Protein AF-A0A2W5EH63-F1 (afdb_monomer_lite)

pLDDT: mean 85.78, std 10.23, range [38.66, 94.38]

Sequence (94 aa):
MDTINDVHLQFASYFRSREIAPYLYLLSQKMEEGSICLNLDTWKEEIKEGFPFVTENVSKEMLTDNKLVGNSLTVDRPFILDKNRLYFQRYFQY

Structure (mmCIF, N/CA/C/O backbone):
data_AF-A0A2W5EH63-F1
#
_entry.id   AF-A0A2W5EH63-F1
#
loop_
_atom_site.group_PDB
_atom_site.id
_atom_site.type_symbol
_atom_site.label_atom_id
_atom_site.label_alt_id
_atom_site.label_comp_id
_atom_site.label_asym_id
_atom_site.label_entity_id
_atom_site.label_seq_id
_atom_site.pdbx_PDB_ins_code
_atom_site.Cartn_x
_atom_site.Cartn_y
_atom_site.Cartn_z
_atom_site.occupancy
_atom_site.B_iso_or_equiv
_atom_site.auth_seq_id
_atom_site.auth_comp_id
_atom_site.auth_asym_id
_atom_site.auth_atom_id
_atom_site.pdbx_PDB_model_num
ATOM 1 N N . MET A 1 1 ? 17.388 -14.980 -16.621 1.00 38.66 1 MET A N 1
ATOM 2 C CA . MET A 1 1 ? 16.257 -14.831 -15.683 1.00 38.66 1 MET A CA 1
ATOM 3 C C . MET A 1 1 ? 16.740 -13.862 -14.627 1.00 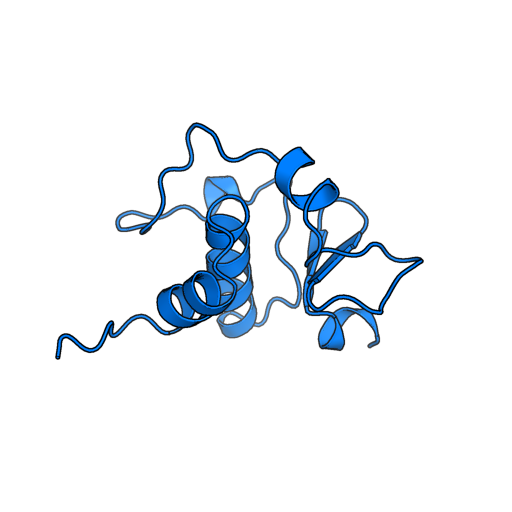38.66 1 MET A C 1
ATOM 5 O O . MET A 1 1 ? 17.372 -14.290 -13.674 1.00 38.66 1 MET A O 1
ATOM 9 N N . ASP A 1 2 ? 16.562 -12.566 -14.864 1.00 45.78 2 ASP A N 1
ATOM 10 C CA . ASP A 1 2 ? 16.882 -11.541 -13.875 1.00 45.78 2 ASP A CA 1
ATOM 11 C C . ASP A 1 2 ? 15.859 -11.647 -12.748 1.00 45.78 2 ASP A C 1
ATOM 13 O O . ASP A 1 2 ? 14.699 -11.256 -12.880 1.00 45.78 2 ASP A O 1
ATOM 17 N N . THR A 1 3 ? 16.268 -12.282 -11.656 1.00 50.34 3 THR A N 1
ATOM 18 C CA . THR A 1 3 ? 15.550 -12.220 -10.390 1.00 50.34 3 THR A CA 1
ATOM 19 C C . THR A 1 3 ? 15.557 -10.769 -9.937 1.00 50.34 3 THR A C 1
ATOM 21 O O . THR A 1 3 ? 16.597 -10.238 -9.554 1.00 50.34 3 THR A O 1
ATOM 24 N N . ILE A 1 4 ? 14.400 -10.115 -10.004 1.00 58.28 4 ILE A N 1
ATOM 25 C CA . ILE A 1 4 ? 14.185 -8.811 -9.379 1.00 58.28 4 ILE A CA 1
ATOM 26 C C . ILE A 1 4 ? 14.441 -9.015 -7.878 1.00 58.28 4 ILE A C 1
ATOM 28 O O . ILE A 1 4 ? 13.611 -9.607 -7.206 1.00 58.28 4 ILE A O 1
ATOM 32 N N . ASN A 1 5 ? 15.588 -8.590 -7.343 1.00 72.19 5 ASN A N 1
ATOM 33 C CA . ASN A 1 5 ? 15.942 -8.777 -5.922 1.00 72.19 5 ASN A CA 1
ATOM 34 C C . ASN A 1 5 ? 15.069 -7.957 -4.951 1.00 72.19 5 ASN A C 1
ATOM 36 O O . ASN A 1 5 ? 15.247 -8.036 -3.740 1.00 72.19 5 ASN A O 1
ATOM 40 N N . ASP A 1 6 ? 14.133 -7.174 -5.476 1.00 88.00 6 ASP A N 1
ATOM 41 C CA . ASP A 1 6 ? 13.251 -6.306 -4.716 1.00 88.00 6 ASP A CA 1
ATOM 42 C C . ASP A 1 6 ? 11.880 -6.968 -4.512 1.00 88.00 6 ASP A C 1
ATOM 44 O O . ASP A 1 6 ? 11.048 -7.051 -5.425 1.00 88.00 6 ASP A O 1
ATOM 48 N N . VAL A 1 7 ? 11.653 -7.467 -3.295 1.00 90.12 7 VAL A N 1
ATOM 49 C CA . VAL A 1 7 ? 10.407 -8.146 -2.912 1.00 90.12 7 VAL A CA 1
ATOM 50 C C . VAL A 1 7 ? 9.202 -7.207 -2.931 1.00 90.12 7 VAL A C 1
ATOM 52 O O . VAL A 1 7 ? 8.099 -7.642 -3.267 1.00 90.12 7 VAL A O 1
ATOM 55 N N . HIS A 1 8 ? 9.396 -5.918 -2.641 1.00 92.25 8 HIS A N 1
ATOM 56 C CA . HIS A 1 8 ? 8.328 -4.921 -2.654 1.00 92.25 8 HIS A CA 1
ATOM 57 C C . HIS A 1 8 ? 7.914 -4.601 -4.088 1.00 92.25 8 HIS A C 1
ATOM 59 O O . HIS A 1 8 ? 6.723 -4.466 -4.380 1.00 92.25 8 HIS A O 1
ATOM 65 N N . LEU A 1 9 ? 8.879 -4.557 -5.010 1.00 91.06 9 LEU A N 1
ATOM 66 C CA . LEU A 1 9 ? 8.616 -4.404 -6.437 1.00 91.06 9 LEU A CA 1
ATOM 67 C C . LEU A 1 9 ? 7.898 -5.623 -7.013 1.00 91.06 9 LEU A C 1
ATOM 69 O O . LEU A 1 9 ? 6.935 -5.458 -7.767 1.00 91.06 9 LEU A O 1
ATOM 73 N N . GLN A 1 10 ? 8.312 -6.839 -6.646 1.00 90.81 10 GLN A N 1
ATOM 74 C CA . GLN A 1 10 ? 7.596 -8.056 -7.040 1.00 90.81 10 GLN A CA 1
ATOM 75 C C . GLN A 1 10 ? 6.154 -8.047 -6.521 1.00 90.81 10 GLN A C 1
ATOM 77 O O . GLN A 1 10 ? 5.219 -8.301 -7.285 1.00 90.81 10 GLN A O 1
ATOM 82 N N . PHE A 1 11 ? 5.969 -7.698 -5.246 1.00 92.44 11 PHE A N 1
ATOM 83 C CA . PHE A 1 11 ? 4.658 -7.579 -4.620 1.00 92.44 11 PHE A CA 1
ATOM 84 C C . PHE A 1 11 ? 3.769 -6.554 -5.341 1.00 92.44 11 PHE A C 1
ATOM 86 O O . PHE A 1 11 ? 2.657 -6.882 -5.751 1.00 92.44 11 PHE A O 1
ATOM 93 N N . ALA A 1 12 ? 4.261 -5.334 -5.565 1.00 92.19 12 ALA A N 1
ATOM 94 C CA . ALA A 1 12 ? 3.512 -4.287 -6.256 1.00 92.19 12 ALA A CA 1
ATOM 95 C C . ALA A 1 12 ? 3.169 -4.676 -7.705 1.00 92.19 12 ALA A C 1
ATOM 97 O O . ALA A 1 12 ? 2.073 -4.394 -8.195 1.00 92.19 12 ALA A O 1
ATOM 98 N N . SER A 1 13 ? 4.084 -5.374 -8.382 1.00 90.00 13 SER A N 1
ATOM 99 C CA . SER A 1 13 ? 3.912 -5.819 -9.769 1.00 90.00 13 SER A CA 1
ATOM 100 C C . SER A 1 13 ? 2.905 -6.963 -9.920 1.00 90.00 13 SER A C 1
ATOM 102 O O . SER A 1 13 ? 2.283 -7.092 -10.978 1.00 90.00 13 SER A O 1
ATOM 104 N N . TYR A 1 14 ? 2.695 -7.772 -8.876 1.00 90.94 14 TYR A N 1
ATOM 105 C CA . TYR A 1 14 ? 1.777 -8.917 -8.893 1.00 90.94 14 TYR A CA 1
ATOM 106 C C . TYR A 1 14 ? 0.343 -8.528 -9.285 1.00 90.94 14 TYR A C 1
ATOM 108 O O . TYR A 1 14 ? -0.303 -9.211 -10.080 1.00 90.94 14 TYR A O 1
ATOM 116 N N . PHE A 1 15 ? -0.139 -7.388 -8.790 1.00 87.88 15 PHE A N 1
ATOM 117 C CA . PHE A 1 15 ? -1.520 -6.938 -8.973 1.00 87.88 15 PHE A CA 1
ATOM 118 C C . PHE A 1 15 ? -1.809 -6.346 -10.361 1.00 87.88 15 PHE A C 1
ATOM 120 O O . PHE A 1 15 ? -2.952 -5.993 -10.648 1.00 87.88 15 PHE A O 1
ATOM 127 N N . ARG A 1 16 ? -0.787 -6.226 -11.228 1.00 84.69 16 ARG A N 1
ATOM 128 C CA . ARG A 1 16 ? -0.865 -5.683 -12.602 1.00 84.69 16 ARG A CA 1
ATOM 129 C C . ARG A 1 16 ? -1.555 -4.317 -12.720 1.00 84.69 16 ARG A C 1
ATOM 131 O O . ARG A 1 16 ? -1.952 -3.922 -13.814 1.00 84.69 16 ARG A O 1
ATOM 138 N N . SER A 1 17 ? -1.671 -3.574 -11.624 1.00 85.75 17 SER A N 1
ATOM 139 C CA . SER A 1 17 ? -2.311 -2.265 -11.593 1.00 85.75 17 SER A CA 1
ATOM 140 C C . SER A 1 17 ? -1.254 -1.184 -11.412 1.00 85.75 17 SER A C 1
ATOM 142 O O . SER A 1 17 ? -0.814 -0.895 -10.302 1.00 85.75 17 SER A O 1
ATOM 144 N N . ARG A 1 18 ? -0.811 -0.615 -12.541 1.00 84.69 18 ARG A N 1
ATOM 145 C CA . ARG A 1 18 ? 0.293 0.360 -12.579 1.00 84.69 18 ARG A CA 1
ATOM 146 C C . ARG A 1 18 ? -0.009 1.636 -11.797 1.00 84.69 18 ARG A C 1
ATOM 148 O O . ARG A 1 18 ? 0.909 2.227 -11.252 1.00 84.69 18 ARG A O 1
ATOM 155 N N . GLU A 1 19 ? -1.277 2.025 -11.736 1.00 88.31 19 GLU A N 1
ATOM 156 C CA . GLU A 1 19 ? -1.732 3.252 -11.076 1.00 88.31 19 GLU A CA 1
ATOM 157 C C . GLU A 1 19 ? -1.568 3.184 -9.556 1.00 88.31 19 GLU A C 1
ATOM 159 O O . GLU A 1 19 ? -1.189 4.170 -8.930 1.00 88.31 19 GLU A O 1
ATOM 164 N N . ILE A 1 20 ? -1.796 2.005 -8.963 1.00 90.81 20 ILE A N 1
ATOM 165 C CA . ILE A 1 20 ? -1.674 1.819 -7.512 1.00 90.81 20 ILE A CA 1
ATOM 166 C C . ILE A 1 20 ? -0.357 1.167 -7.085 1.00 90.81 20 ILE A C 1
ATOM 168 O O . ILE A 1 20 ? -0.026 1.195 -5.902 1.00 90.81 20 ILE A O 1
ATOM 172 N N . ALA A 1 21 ? 0.417 0.612 -8.023 1.00 92.06 21 ALA A N 1
ATOM 173 C CA . ALA A 1 21 ? 1.695 -0.045 -7.748 1.00 92.06 21 ALA A CA 1
ATOM 174 C C . ALA A 1 21 ? 2.673 0.787 -6.885 1.00 92.06 21 ALA A C 1
ATOM 176 O O . ALA A 1 21 ? 3.248 0.207 -5.963 1.00 92.06 21 ALA A O 1
ATOM 177 N N . PRO A 1 22 ? 2.813 2.118 -7.070 1.00 92.44 22 PRO A N 1
ATOM 178 C CA . PRO A 1 22 ? 3.643 2.950 -6.195 1.00 92.44 22 PRO A CA 1
ATOM 179 C C . PRO A 1 22 ? 3.209 2.879 -4.725 1.00 92.44 22 PRO A C 1
ATOM 181 O O . PRO A 1 22 ? 4.043 2.743 -3.832 1.00 92.44 22 PRO A O 1
ATOM 184 N N . TYR A 1 23 ? 1.899 2.912 -4.467 1.00 93.25 23 TYR A N 1
ATOM 185 C CA . TYR A 1 23 ? 1.354 2.802 -3.116 1.00 93.25 23 TYR A CA 1
ATOM 186 C C . TYR A 1 23 ? 1.538 1.400 -2.542 1.00 93.25 23 TYR A C 1
ATOM 188 O O . TYR A 1 23 ? 1.855 1.264 -1.366 1.00 93.25 23 TYR A O 1
ATOM 196 N N . LEU A 1 24 ? 1.370 0.359 -3.361 1.00 93.75 24 LEU A N 1
ATOM 197 C CA . LEU A 1 24 ? 1.549 -1.029 -2.929 1.00 93.75 24 LEU A CA 1
ATOM 198 C C . LEU A 1 24 ? 2.998 -1.327 -2.548 1.00 93.75 24 LEU A C 1
ATOM 200 O O . LEU A 1 2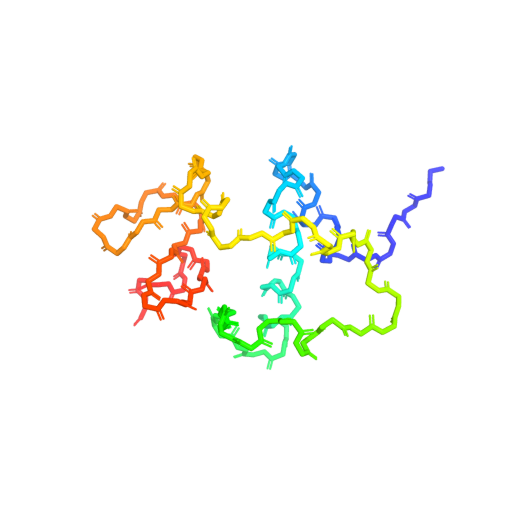4 ? 3.247 -2.006 -1.553 1.00 93.75 24 LEU A O 1
ATOM 204 N N . TYR A 1 25 ? 3.943 -0.784 -3.312 1.00 94.12 25 TYR A N 1
ATOM 205 C CA . TYR A 1 25 ? 5.364 -0.870 -3.010 1.00 94.12 25 TYR A CA 1
ATOM 206 C C . TYR A 1 25 ? 5.670 -0.233 -1.654 1.00 94.12 25 TYR A C 1
ATOM 208 O O . TYR A 1 25 ? 6.206 -0.892 -0.764 1.00 94.12 25 TYR A O 1
ATOM 216 N N . LEU A 1 26 ? 5.256 1.026 -1.468 1.00 93.38 26 LEU A N 1
ATOM 217 C CA . LEU A 1 26 ? 5.497 1.760 -0.225 1.00 93.38 26 LEU A CA 1
ATOM 218 C C . LEU A 1 26 ? 4.797 1.108 0.966 1.00 93.38 26 LEU A C 1
ATOM 220 O O . LEU A 1 26 ? 5.373 1.030 2.044 1.00 93.38 26 LEU A O 1
ATOM 224 N N . LEU A 1 27 ? 3.580 0.598 0.776 1.00 94.38 27 LEU A N 1
ATOM 225 C CA . LEU A 1 27 ? 2.850 -0.129 1.808 1.00 94.38 27 LEU A CA 1
ATOM 226 C C . LEU A 1 27 ? 3.600 -1.398 2.232 1.00 94.38 27 LEU A C 1
ATOM 228 O O . LEU A 1 27 ? 3.716 -1.666 3.426 1.00 94.38 27 LEU A O 1
ATOM 232 N N . SER A 1 28 ? 4.126 -2.168 1.274 1.00 93.31 28 SER A N 1
ATOM 233 C CA . SER A 1 28 ? 4.915 -3.364 1.578 1.00 93.31 28 SER A CA 1
ATOM 234 C C . SER A 1 28 ? 6.202 -3.024 2.327 1.00 93.31 28 SER A C 1
ATOM 236 O O . SER A 1 28 ? 6.515 -3.714 3.293 1.00 93.31 28 SER A O 1
ATOM 238 N N . GLN A 1 29 ? 6.907 -1.966 1.921 1.00 92.75 29 GLN A N 1
ATOM 239 C CA . GLN A 1 29 ? 8.116 -1.505 2.604 1.00 92.75 29 GLN A CA 1
ATOM 240 C C . GLN A 1 29 ? 7.799 -1.029 4.030 1.00 92.75 29 GLN A C 1
ATOM 242 O O . GLN A 1 29 ? 8.461 -1.415 4.989 1.00 92.75 29 GLN A O 1
ATOM 247 N N . LYS A 1 30 ? 6.716 -0.262 4.202 1.00 91.88 30 LYS A N 1
ATOM 248 C CA . LYS A 1 30 ? 6.250 0.210 5.513 1.00 91.88 30 LYS A CA 1
ATOM 249 C C . LYS A 1 30 ? 5.905 -0.930 6.463 1.00 91.88 30 LYS A C 1
ATOM 251 O O . LYS A 1 30 ? 6.172 -0.824 7.656 1.00 91.88 30 LYS A O 1
ATOM 256 N N . MET A 1 31 ? 5.351 -2.023 5.948 1.00 91.06 31 MET A N 1
ATOM 257 C CA . MET A 1 31 ? 5.066 -3.202 6.766 1.00 91.06 31 MET A CA 1
ATOM 258 C C . MET A 1 31 ? 6.325 -3.909 7.255 1.00 91.06 31 MET A C 1
ATOM 260 O O . MET A 1 31 ? 6.332 -4.392 8.385 1.00 91.06 31 MET A O 1
ATOM 264 N N . GLU A 1 32 ? 7.397 -3.925 6.464 1.00 90.19 32 GLU A N 1
ATOM 265 C CA . GLU A 1 32 ? 8.700 -4.414 6.926 1.00 90.19 32 GLU A CA 1
ATOM 266 C C . GLU A 1 32 ? 9.286 -3.513 8.024 1.00 90.19 32 GLU A C 1
ATOM 268 O O . GLU A 1 32 ? 9.839 -4.006 9.004 1.00 90.19 32 GLU A O 1
ATOM 273 N N . GLU A 1 33 ? 9.058 -2.198 7.934 1.00 90.38 33 GLU A N 1
ATOM 274 C CA . GLU A 1 33 ? 9.405 -1.218 8.976 1.00 90.38 33 GLU A CA 1
ATOM 275 C C . GLU A 1 33 ? 8.511 -1.321 10.240 1.00 90.38 33 GLU A C 1
ATOM 277 O O . GLU A 1 33 ? 8.703 -0.576 11.201 1.00 90.38 33 GLU A O 1
ATOM 282 N N . GLY A 1 34 ? 7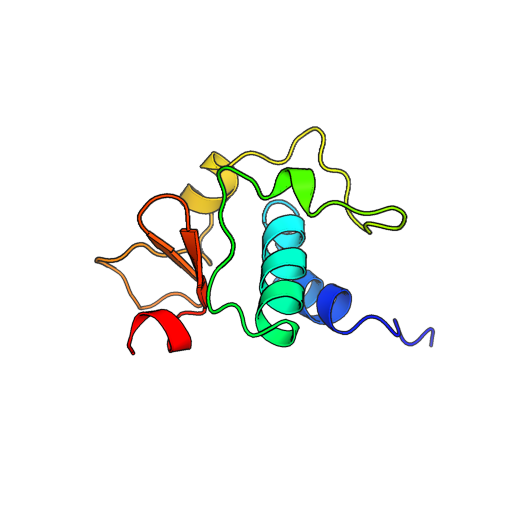.523 -2.224 10.261 1.00 89.06 34 GLY A N 1
ATOM 283 C CA . GLY A 1 34 ? 6.594 -2.430 11.380 1.00 89.06 34 GLY A CA 1
ATOM 284 C C . GLY A 1 34 ? 5.364 -1.512 11.376 1.00 89.06 34 GLY A C 1
ATOM 285 O O . GLY A 1 34 ? 4.571 -1.536 12.318 1.00 89.06 34 GLY A O 1
ATOM 286 N N . SER A 1 35 ? 5.168 -0.711 10.325 1.00 91.25 35 SER A N 1
ATOM 287 C CA . SER A 1 35 ? 3.971 0.118 10.151 1.00 91.25 35 SER A CA 1
ATOM 288 C C . SER A 1 35 ? 2.831 -0.692 9.534 1.00 91.25 35 SER A C 1
ATOM 290 O O . SER A 1 35 ? 2.991 -1.317 8.495 1.00 91.25 35 SER A O 1
ATOM 292 N N . ILE A 1 36 ? 1.637 -0.631 10.120 1.00 90.38 36 ILE A N 1
ATOM 293 C CA . ILE A 1 36 ? 0.457 -1.375 9.631 1.00 90.38 36 ILE A CA 1
ATOM 294 C C . ILE A 1 36 ? -0.273 -0.695 8.458 1.00 90.38 36 ILE A C 1
ATOM 296 O O . ILE A 1 36 ? -1.218 -1.252 7.896 1.00 90.38 36 ILE A O 1
ATOM 300 N N . CYS A 1 37 ? 0.120 0.534 8.116 1.00 93.00 37 CYS A N 1
ATOM 301 C CA . CYS A 1 37 ? -0.524 1.341 7.088 1.00 93.00 37 CYS A CA 1
ATOM 302 C C . CYS A 1 37 ? 0.443 2.310 6.414 1.00 93.00 37 CYS A C 1
ATOM 304 O O . CYS A 1 37 ? 1.428 2.740 7.015 1.00 93.00 37 CYS A O 1
ATOM 306 N N . LEU A 1 38 ? 0.086 2.736 5.207 1.00 93.62 38 LEU A N 1
ATOM 307 C CA . LEU A 1 38 ? 0.722 3.840 4.501 1.00 93.62 38 LEU A CA 1
ATOM 308 C C . LEU A 1 38 ? -0.119 5.110 4.668 1.00 93.62 38 LEU A C 1
ATOM 310 O O . LEU A 1 38 ? -1.302 5.118 4.330 1.00 93.62 38 LEU A O 1
ATOM 314 N N . ASN A 1 39 ? 0.491 6.192 5.155 1.00 92.81 39 ASN A N 1
ATOM 315 C CA . ASN A 1 39 ? -0.155 7.501 5.230 1.00 92.81 39 ASN A CA 1
ATOM 316 C C . ASN A 1 39 ? -0.127 8.195 3.857 1.00 92.81 39 ASN A C 1
ATOM 318 O O . ASN A 1 39 ? 0.941 8.542 3.356 1.00 92.81 39 ASN A O 1
ATOM 322 N N . LEU A 1 40 ? -1.295 8.433 3.259 1.00 91.94 40 LEU A N 1
ATOM 323 C CA . LEU A 1 40 ? -1.419 9.075 1.948 1.00 91.94 40 LEU A CA 1
ATOM 324 C C . LEU A 1 40 ? -1.276 10.598 1.998 1.00 91.94 40 LEU A C 1
ATOM 326 O O . LEU A 1 40 ? -1.279 11.236 0.948 1.00 91.94 40 LEU A O 1
ATOM 330 N N . ASP A 1 41 ? -1.170 11.215 3.168 1.00 90.50 41 ASP A N 1
ATOM 331 C CA . ASP A 1 41 ? -0.867 12.645 3.255 1.00 90.50 41 ASP A CA 1
ATOM 332 C C . ASP A 1 41 ? 0.636 12.915 3.130 1.00 90.50 41 ASP A C 1
ATOM 334 O O . ASP A 1 41 ? 1.018 13.929 2.553 1.00 90.50 41 ASP A O 1
ATOM 338 N N . THR A 1 42 ? 1.476 11.967 3.555 1.00 88.81 42 THR A N 1
ATOM 339 C CA . THR A 1 42 ? 2.943 12.107 3.574 1.00 88.81 42 THR A CA 1
ATOM 340 C C . THR A 1 42 ? 3.671 11.103 2.675 1.00 88.81 42 THR A C 1
ATOM 342 O O . THR A 1 42 ? 4.893 11.115 2.617 1.00 88.81 42 THR A O 1
ATOM 345 N N . TRP A 1 43 ? 2.966 10.245 1.925 1.00 87.69 43 TRP A N 1
ATOM 346 C CA . TRP A 1 43 ? 3.593 9.168 1.131 1.00 87.69 43 TRP A CA 1
ATOM 347 C C . TRP A 1 43 ? 4.665 9.642 0.140 1.00 87.69 43 TRP A C 1
ATOM 349 O O . TRP A 1 43 ? 5.567 8.879 -0.187 1.00 87.69 43 TRP A O 1
ATOM 359 N N . LYS A 1 44 ? 4.579 10.885 -0.350 1.00 86.31 44 LYS A N 1
ATOM 360 C CA . LYS A 1 44 ? 5.583 11.439 -1.268 1.00 86.31 44 LYS A CA 1
ATOM 361 C C . LYS A 1 44 ? 6.944 11.625 -0.599 1.00 86.31 44 LYS A C 1
ATOM 363 O O . LYS A 1 44 ? 7.959 11.539 -1.276 1.00 86.31 44 LYS A O 1
ATOM 368 N N . GLU A 1 45 ? 6.964 11.846 0.711 1.00 86.31 45 GLU A N 1
ATOM 369 C CA . GLU A 1 45 ? 8.190 11.979 1.506 1.00 86.31 45 GLU A CA 1
ATOM 370 C C . GLU A 1 45 ? 8.918 10.633 1.649 1.00 86.31 45 GLU A C 1
ATOM 372 O O . GLU A 1 45 ? 10.121 10.594 1.887 1.00 86.31 45 GLU A O 1
ATOM 377 N N . GLU A 1 46 ? 8.204 9.523 1.445 1.00 83.94 46 GLU A N 1
ATOM 378 C CA . GLU A 1 46 ? 8.749 8.162 1.486 1.00 83.94 46 GLU A CA 1
ATOM 379 C C . GLU A 1 46 ? 9.434 7.751 0.173 1.00 83.94 46 GLU A C 1
ATOM 381 O O . GLU A 1 46 ? 10.078 6.702 0.107 1.00 83.94 46 GLU A O 1
ATOM 386 N N . ILE A 1 47 ? 9.306 8.565 -0.881 1.00 85.19 47 ILE A N 1
ATOM 387 C CA . ILE A 1 47 ? 9.967 8.334 -2.166 1.00 85.19 47 ILE A CA 1
ATOM 388 C C . ILE A 1 47 ? 11.456 8.650 -1.998 1.00 85.19 47 ILE A C 1
ATOM 390 O O . ILE A 1 47 ? 11.857 9.808 -1.885 1.00 85.19 47 ILE A O 1
ATOM 394 N N . LYS A 1 48 ? 12.283 7.605 -1.999 1.00 81.19 48 LYS A N 1
ATOM 395 C CA . LYS A 1 48 ? 13.745 7.704 -1.910 1.00 81.19 48 LYS A CA 1
ATOM 396 C C . LYS A 1 48 ? 14.397 7.595 -3.291 1.00 81.19 48 LYS A C 1
ATOM 398 O O . LYS A 1 48 ? 13.760 7.222 -4.277 1.00 81.19 48 LYS A O 1
ATOM 403 N N . GLU A 1 49 ? 15.689 7.908 -3.352 1.00 75.38 49 GLU A N 1
ATOM 404 C CA . GLU A 1 49 ? 16.504 7.657 -4.542 1.00 75.38 49 GLU A CA 1
ATOM 405 C C . GLU A 1 49 ? 16.447 6.163 -4.913 1.00 75.38 49 GLU A C 1
ATOM 407 O O . GLU A 1 49 ? 16.574 5.299 -4.046 1.00 75.38 49 GLU A O 1
ATOM 412 N N . GLY A 1 50 ? 16.198 5.860 -6.191 1.00 76.88 50 GLY A N 1
ATOM 413 C CA . GLY A 1 50 ? 16.010 4.485 -6.672 1.00 76.88 50 GLY A CA 1
ATOM 414 C C . GLY A 1 50 ? 14.564 3.972 -6.664 1.00 76.88 50 GLY A C 1
ATOM 415 O O . GLY A 1 50 ? 14.345 2.800 -6.961 1.00 76.88 50 GLY A O 1
ATOM 416 N N . PHE A 1 51 ? 13.570 4.819 -6.368 1.00 83.44 51 PHE A N 1
ATOM 417 C CA . PHE A 1 51 ? 12.160 4.428 -6.442 1.00 83.44 51 PHE A CA 1
ATOM 418 C C . PHE A 1 51 ? 11.768 3.942 -7.858 1.00 83.44 51 PHE A C 1
ATOM 420 O O . PHE A 1 51 ? 11.987 4.664 -8.834 1.00 83.44 51 PHE A O 1
ATOM 427 N N . PRO A 1 52 ? 11.165 2.745 -8.002 1.00 83.38 52 PRO A N 1
ATOM 428 C CA . PRO A 1 52 ? 11.010 2.096 -9.308 1.00 83.38 52 PRO A CA 1
ATOM 429 C C . PRO A 1 52 ? 9.822 2.598 -10.150 1.00 83.38 52 PRO A C 1
ATOM 431 O O . PRO A 1 52 ? 9.614 2.104 -11.260 1.00 83.38 52 PRO A O 1
ATOM 434 N N . PHE A 1 53 ? 9.029 3.559 -9.660 1.00 84.94 53 PHE A N 1
ATOM 435 C CA . PHE A 1 53 ? 7.836 4.058 -10.355 1.00 84.94 53 PHE A CA 1
ATOM 436 C C . PHE A 1 53 ? 7.876 5.569 -10.607 1.00 84.94 53 PHE A C 1
ATOM 438 O O . PHE A 1 53 ? 8.399 6.339 -9.807 1.00 84.94 53 PHE A O 1
ATOM 445 N N . VAL A 1 54 ? 7.237 6.009 -11.695 1.00 77.19 54 VAL A N 1
ATOM 446 C CA . VAL A 1 54 ? 7.045 7.436 -12.006 1.00 77.19 54 VAL A CA 1
ATOM 447 C C . VAL A 1 54 ? 5.881 7.983 -11.178 1.00 77.19 54 VAL A C 1
ATOM 449 O O . VAL A 1 54 ? 4.761 7.487 -11.290 1.00 77.19 54 VAL A O 1
ATOM 452 N N . THR A 1 55 ? 6.124 9.007 -10.355 1.00 73.31 55 THR A N 1
ATOM 453 C CA . THR A 1 55 ? 5.133 9.537 -9.395 1.00 73.31 55 THR A CA 1
ATOM 454 C C . THR A 1 55 ? 4.397 10.794 -9.853 1.00 73.31 55 THR A C 1
ATOM 456 O O . THR A 1 55 ? 3.466 11.223 -9.175 1.00 73.31 55 THR A O 1
ATOM 459 N N . GLU A 1 56 ? 4.746 11.356 -11.013 1.00 69.75 56 GLU A N 1
ATOM 460 C CA . GLU A 1 56 ? 4.160 12.606 -11.531 1.00 69.75 56 GLU A CA 1
ATOM 461 C C . GLU A 1 56 ? 2.639 12.538 -11.737 1.00 69.75 56 GLU A C 1
ATOM 463 O O . GLU A 1 56 ? 1.952 13.532 -11.526 1.00 69.75 56 GLU A O 1
ATOM 468 N N . ASN A 1 57 ? 2.099 11.364 -12.081 1.00 70.44 57 ASN A N 1
ATOM 469 C CA . ASN A 1 57 ? 0.666 11.170 -12.353 1.00 70.44 57 ASN A CA 1
ATOM 470 C C . ASN A 1 57 ? -0.058 10.340 -11.283 1.00 70.44 57 ASN A C 1
ATOM 472 O O . ASN A 1 57 ? -1.191 9.913 -11.487 1.00 70.44 57 ASN A O 1
ATOM 476 N N . VAL A 1 58 ? 0.600 10.068 -10.157 1.00 80.31 58 VAL A N 1
ATOM 477 C CA . VAL A 1 58 ? 0.065 9.188 -9.117 1.00 80.31 58 VAL A CA 1
ATOM 478 C C . VAL A 1 58 ? -0.778 10.021 -8.159 1.00 80.31 58 VAL A C 1
ATOM 480 O O . VAL A 1 58 ? -0.252 10.841 -7.400 1.00 80.31 58 VAL A O 1
ATOM 483 N N . SER A 1 59 ? -2.094 9.817 -8.215 1.00 83.56 59 SER A N 1
ATOM 484 C CA . SER A 1 59 ? -3.062 10.571 -7.419 1.00 83.56 59 SER A CA 1
ATOM 485 C C . SER A 1 59 ? -3.925 9.668 -6.542 1.00 83.56 59 SER A C 1
ATOM 487 O O . SER A 1 59 ? -4.163 8.504 -6.866 1.00 83.56 59 SER A O 1
ATOM 489 N N . LYS A 1 60 ? -4.412 10.207 -5.417 1.00 83.75 60 LYS A N 1
ATOM 490 C CA . LYS A 1 60 ? -5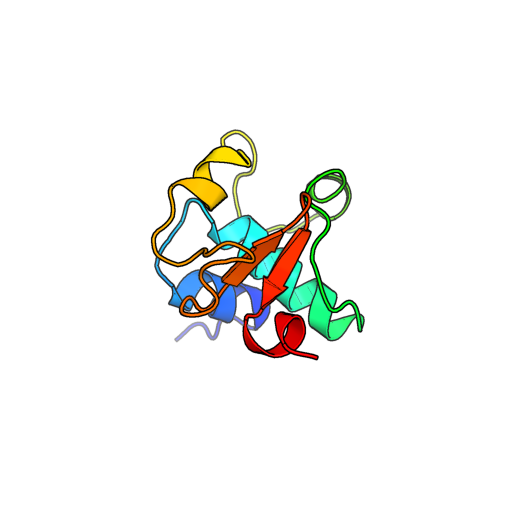.170 9.432 -4.418 1.00 83.75 60 LYS A CA 1
ATOM 491 C C . LYS A 1 60 ? -6.492 8.911 -4.984 1.00 83.75 60 LYS A C 1
ATOM 493 O O . LYS A 1 60 ? -6.955 7.854 -4.571 1.00 83.75 60 LYS A O 1
ATOM 498 N N . GLU A 1 61 ? -7.075 9.610 -5.952 1.00 85.25 61 GLU A N 1
ATOM 499 C CA . GLU A 1 61 ? -8.323 9.223 -6.611 1.00 85.25 61 GLU A CA 1
ATOM 500 C C . GLU A 1 61 ? -8.174 7.893 -7.363 1.00 85.25 61 GLU A C 1
ATOM 502 O O . GLU A 1 61 ? -9.122 7.110 -7.410 1.00 85.25 61 GLU A O 1
ATOM 507 N N . MET A 1 62 ? -6.967 7.578 -7.856 1.00 86.62 62 MET A N 1
ATOM 508 C CA . MET A 1 62 ? -6.677 6.288 -8.490 1.00 86.62 62 MET A CA 1
ATOM 509 C C . MET A 1 62 ? -6.818 5.121 -7.512 1.00 86.62 62 MET A C 1
ATOM 511 O O . MET A 1 62 ? -7.151 4.019 -7.933 1.00 86.62 62 MET A O 1
ATOM 515 N N . LEU A 1 63 ? -6.591 5.338 -6.210 1.00 87.12 63 LEU A N 1
ATOM 516 C CA . LEU A 1 63 ? -6.842 4.313 -5.196 1.00 87.12 63 LEU A CA 1
ATOM 517 C C . LEU A 1 63 ? -8.341 4.086 -5.016 1.00 87.12 63 LEU A C 1
ATOM 519 O O . LEU A 1 63 ? -8.760 2.945 -4.899 1.00 87.12 63 LEU A O 1
ATOM 523 N N . THR A 1 64 ? -9.151 5.145 -5.008 1.00 86.12 64 THR A N 1
ATOM 524 C CA . THR A 1 64 ? -10.604 5.026 -4.810 1.00 86.12 64 THR A CA 1
ATOM 525 C C . THR A 1 64 ? -11.306 4.365 -5.998 1.00 86.12 64 THR A C 1
ATOM 527 O O . THR A 1 64 ? -12.242 3.595 -5.794 1.00 86.12 64 THR A O 1
ATOM 530 N N . ASP A 1 65 ? -10.845 4.622 -7.225 1.00 86.88 65 ASP A N 1
ATOM 531 C CA . ASP A 1 65 ? -11.407 4.012 -8.440 1.00 86.88 65 ASP A CA 1
ATOM 532 C C . ASP A 1 65 ? -10.989 2.536 -8.616 1.00 86.88 65 ASP A C 1
ATOM 534 O O . ASP A 1 65 ? -11.650 1.741 -9.292 1.00 86.88 65 ASP A O 1
ATOM 538 N N . ASN A 1 66 ? -9.906 2.114 -7.956 1.00 89.06 66 ASN A N 1
ATOM 539 C CA . ASN A 1 66 ? -9.340 0.792 -8.169 1.00 89.06 66 ASN A CA 1
ATOM 540 C C . ASN A 1 66 ? -10.177 -0.340 -7.557 1.00 89.06 66 ASN A C 1
ATOM 542 O O . ASN A 1 66 ? -10.500 -0.355 -6.370 1.00 89.06 66 ASN A O 1
ATOM 546 N N . LYS A 1 67 ? -10.412 -1.396 -8.342 1.00 90.44 67 LYS A N 1
ATOM 547 C CA . LYS A 1 67 ? -11.141 -2.605 -7.910 1.00 90.44 67 LYS A CA 1
ATOM 548 C C . LYS A 1 67 ? -10.454 -3.388 -6.787 1.00 90.44 67 LYS A C 1
ATOM 550 O O . LYS A 1 67 ? -11.108 -4.188 -6.128 1.00 90.44 67 LYS A O 1
ATOM 555 N N . LEU A 1 68 ? -9.153 -3.189 -6.584 1.00 90.81 68 LEU A N 1
ATOM 556 C CA . LEU A 1 68 ? -8.369 -3.860 -5.544 1.00 90.81 68 LEU A CA 1
ATOM 557 C C . LEU A 1 68 ? -8.414 -3.132 -4.198 1.00 90.81 68 LEU A C 1
ATOM 559 O O . LEU A 1 68 ? -7.969 -3.688 -3.196 1.00 90.81 68 LEU A O 1
ATOM 563 N N . VAL A 1 69 ? -8.941 -1.908 -4.165 1.00 92.00 69 VAL A N 1
ATOM 564 C CA . VAL A 1 69 ? -8.991 -1.074 -2.966 1.00 92.00 69 VAL A CA 1
ATOM 565 C C . VAL A 1 69 ? -10.440 -0.947 -2.514 1.00 92.00 69 VAL A C 1
ATOM 567 O O . VAL A 1 69 ? -11.312 -0.535 -3.275 1.00 92.00 69 VAL A O 1
ATOM 570 N N . GLY A 1 70 ? -10.721 -1.383 -1.295 1.00 91.12 70 GLY A N 1
ATOM 571 C CA . GLY A 1 70 ? -12.000 -1.224 -0.614 1.00 91.12 70 GLY A CA 1
ATOM 572 C C . GLY A 1 70 ? -11.983 -0.050 0.343 1.00 91.12 70 GLY A C 1
ATOM 573 O O . GLY A 1 70 ? -10.994 0.669 0.463 1.00 91.12 70 GLY A O 1
ATOM 574 N N . ASN A 1 71 ? -13.093 0.126 1.043 1.00 88.38 71 ASN A N 1
ATOM 575 C CA . ASN A 1 71 ? -13.228 1.093 2.122 1.00 88.38 71 ASN A CA 1
ATOM 576 C C . ASN A 1 71 ? -13.544 0.368 3.441 1.00 88.38 71 ASN A C 1
ATOM 578 O O . ASN A 1 71 ? -13.688 -0.854 3.474 1.00 88.38 71 ASN A O 1
ATOM 582 N N . SER A 1 72 ? -13.675 1.121 4.530 1.00 84.94 72 SER A N 1
ATOM 583 C CA . SER A 1 72 ? -13.987 0.580 5.859 1.00 84.94 72 SER A CA 1
ATOM 584 C C . SER A 1 72 ? -15.346 -0.130 5.964 1.00 84.94 72 SER A C 1
ATOM 586 O O . SER A 1 72 ? -15.548 -0.908 6.893 1.00 84.94 72 SER A O 1
ATOM 588 N N . LEU A 1 73 ? -16.261 0.085 5.014 1.00 82.81 73 LEU A N 1
ATOM 589 C CA . LEU A 1 73 ? -17.555 -0.602 4.933 1.00 82.81 73 LEU A CA 1
ATOM 590 C C . LEU A 1 73 ? -17.481 -1.887 4.091 1.00 82.81 73 LEU A C 1
ATOM 592 O O . LEU A 1 73 ? -18.262 -2.810 4.309 1.00 82.81 73 LEU A O 1
ATOM 596 N N . THR A 1 74 ? -16.547 -1.959 3.139 1.00 80.25 74 THR A N 1
ATOM 597 C CA . THR A 1 74 ? -16.356 -3.085 2.215 1.00 80.25 74 THR A CA 1
ATOM 598 C C . THR A 1 74 ? -14.959 -3.682 2.398 1.00 80.25 74 THR A C 1
ATOM 600 O O . THR A 1 74 ? -14.020 -3.386 1.652 1.00 80.25 74 THR A O 1
ATOM 603 N N . VAL A 1 75 ? -14.827 -4.529 3.424 1.00 80.94 75 VAL A N 1
ATOM 604 C CA . VAL A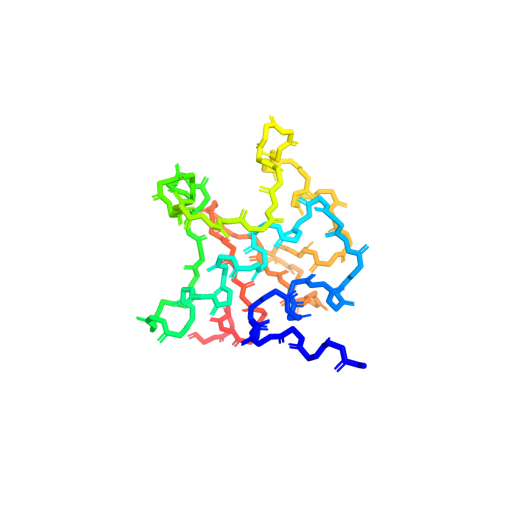 1 75 ? -13.573 -5.209 3.801 1.00 80.94 75 VAL A CA 1
ATOM 605 C C . VAL A 1 75 ? -13.422 -6.552 3.070 1.00 80.94 75 VAL A C 1
ATOM 607 O O . VAL A 1 75 ? -13.026 -7.558 3.652 1.00 80.94 75 VAL A O 1
ATOM 610 N N . ASP A 1 76 ? -13.792 -6.593 1.792 1.00 86.12 76 ASP A N 1
ATOM 611 C CA . ASP A 1 76 ? -13.732 -7.767 0.908 1.00 86.12 76 ASP A CA 1
ATOM 612 C C . ASP A 1 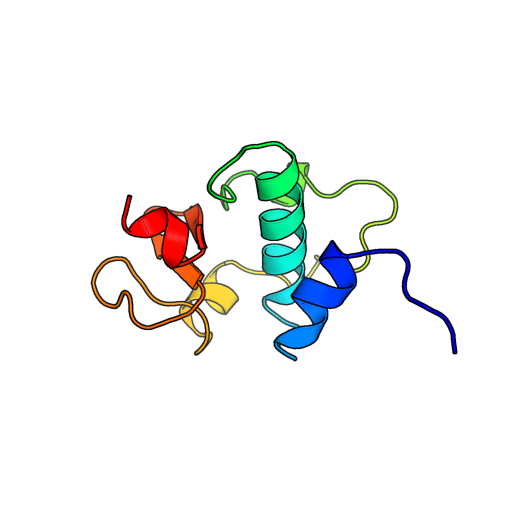76 ? -12.581 -7.692 -0.110 1.00 86.12 76 ASP A C 1
ATOM 614 O O . ASP A 1 76 ? -12.311 -8.652 -0.832 1.00 86.12 76 ASP A O 1
ATOM 618 N N . ARG A 1 77 ? -11.884 -6.553 -0.155 1.00 90.19 77 ARG A N 1
ATOM 619 C CA . ARG A 1 77 ? -10.786 -6.268 -1.081 1.00 90.19 77 ARG A CA 1
ATOM 620 C C . ARG A 1 77 ? -9.427 -6.366 -0.387 1.00 90.19 77 ARG A C 1
ATOM 622 O O . ARG A 1 77 ? -9.351 -6.106 0.812 1.00 90.19 77 ARG A O 1
ATOM 629 N N . PRO A 1 78 ? -8.346 -6.693 -1.125 1.00 91.19 78 PRO A N 1
ATOM 630 C CA . PRO A 1 78 ? -7.022 -6.928 -0.541 1.00 91.19 78 PRO A CA 1
ATOM 631 C C . PRO A 1 78 ? -6.421 -5.690 0.133 1.00 91.19 78 PRO A C 1
ATOM 633 O O . PRO A 1 78 ? -5.637 -5.823 1.077 1.00 91.19 78 PRO A O 1
ATOM 636 N N . PHE A 1 79 ? -6.799 -4.497 -0.325 1.00 93.88 79 PHE A N 1
ATOM 637 C CA . PHE A 1 79 ? -6.374 -3.230 0.253 1.00 93.88 79 PHE A CA 1
ATOM 638 C C . PHE A 1 79 ? -7.576 -2.456 0.754 1.00 93.88 79 PHE A C 1
ATOM 640 O O . PHE A 1 79 ? -8.619 -2.463 0.109 1.00 93.88 79 PHE A O 1
ATOM 647 N N . ILE A 1 80 ? -7.422 -1.763 1.874 1.00 94.38 80 ILE A N 1
ATOM 648 C CA . ILE A 1 80 ? -8.477 -0.950 2.475 1.00 94.38 80 ILE A CA 1
ATOM 649 C C . ILE A 1 80 ? -7.982 0.482 2.570 1.00 94.38 80 ILE A C 1
ATOM 651 O O . ILE A 1 80 ? -6.900 0.737 3.093 1.00 94.38 80 ILE A O 1
ATOM 655 N N . LEU A 1 81 ? -8.777 1.408 2.052 1.00 93.19 81 LEU A N 1
ATOM 656 C CA . LEU A 1 81 ? -8.572 2.837 2.185 1.00 93.19 81 LEU A CA 1
ATOM 657 C C . LEU A 1 81 ? -9.521 3.370 3.260 1.00 93.19 81 LEU A C 1
ATOM 659 O O . LEU A 1 81 ? -10.738 3.368 3.078 1.00 93.19 81 LEU A O 1
ATOM 663 N N . ASP A 1 82 ? -8.963 3.848 4.369 1.00 91.75 82 ASP A N 1
ATOM 664 C CA . ASP A 1 82 ? -9.726 4.499 5.436 1.00 91.75 82 ASP A CA 1
ATOM 665 C C . ASP A 1 82 ? -8.964 5.720 5.952 1.00 91.75 82 ASP A C 1
ATOM 667 O O . ASP A 1 82 ? -7.765 5.645 6.205 1.00 91.75 82 ASP A O 1
ATOM 671 N N . LYS A 1 83 ? -9.645 6.865 6.086 1.00 89.38 83 LYS A N 1
ATOM 672 C CA . LYS A 1 83 ? -9.077 8.115 6.639 1.00 89.38 83 LYS A CA 1
ATOM 673 C C . LYS A 1 83 ? -7.692 8.489 6.068 1.00 89.38 83 LYS A C 1
ATOM 675 O O . LYS A 1 83 ? -6.764 8.760 6.826 1.00 89.38 83 LYS A O 1
ATOM 680 N N . ASN A 1 84 ? -7.547 8.488 4.738 1.00 91.62 84 ASN A N 1
ATOM 681 C CA . ASN A 1 84 ? -6.279 8.743 4.027 1.00 91.62 84 ASN A CA 1
ATOM 682 C C . ASN A 1 84 ? -5.128 7.795 4.396 1.00 91.62 84 ASN A C 1
ATOM 684 O O . ASN A 1 84 ? -3.955 8.119 4.218 1.00 91.62 84 ASN A O 1
ATOM 688 N N . ARG A 1 85 ? -5.444 6.600 4.879 1.00 93.19 85 ARG A N 1
ATOM 689 C CA . ARG A 1 85 ? -4.465 5.559 5.151 1.00 93.19 85 ARG A CA 1
ATOM 690 C C . ARG A 1 85 ? -4.812 4.332 4.333 1.00 93.19 85 ARG A C 1
ATOM 692 O O . ARG A 1 85 ? -5.970 3.920 4.262 1.00 93.19 85 ARG A O 1
ATOM 699 N N . LEU A 1 86 ? -3.795 3.783 3.685 1.00 94.38 86 LEU A N 1
ATOM 700 C CA . LEU A 1 86 ? -3.904 2.545 2.935 1.00 94.38 86 LEU A CA 1
ATOM 701 C C . LEU A 1 86 ? -3.424 1.399 3.821 1.00 94.38 86 LEU A C 1
ATOM 703 O O . LEU A 1 86 ? -2.333 1.459 4.385 1.00 94.38 86 LEU A O 1
ATOM 707 N N . TYR A 1 87 ? -4.240 0.362 3.926 1.00 94.06 87 TYR A N 1
ATOM 708 C CA . TYR A 1 87 ? -3.992 -0.815 4.743 1.00 94.06 87 TYR A CA 1
ATOM 709 C C . TYR A 1 87 ? -4.044 -2.065 3.882 1.00 94.06 87 TYR A C 1
ATOM 711 O O . TYR A 1 87 ? -4.756 -2.133 2.879 1.00 94.06 87 TYR A O 1
ATOM 719 N N . PHE A 1 88 ? -3.365 -3.102 4.345 1.00 92.75 88 PHE A N 1
ATOM 720 C CA . PHE A 1 88 ? -3.702 -4.462 3.962 1.00 92.75 88 PHE A CA 1
ATOM 721 C C . PHE A 1 88 ? -4.986 -4.897 4.671 1.00 92.75 88 PHE A C 1
ATOM 723 O O . PHE A 1 88 ? -5.130 -4.674 5.872 1.00 92.75 88 PHE A O 1
ATOM 730 N N . GLN A 1 89 ? -5.877 -5.592 3.961 1.00 91.12 89 GLN A N 1
ATOM 731 C CA . GLN A 1 89 ? -7.145 -6.102 4.502 1.00 91.12 89 GLN A CA 1
ATOM 732 C C . GLN A 1 89 ? -6.971 -6.823 5.841 1.00 91.12 89 GLN A C 1
ATOM 734 O O . GLN A 1 89 ? -7.690 -6.551 6.799 1.00 91.12 89 GLN A O 1
ATOM 739 N N . ARG A 1 90 ? -5.964 -7.702 5.922 1.00 88.56 90 ARG A N 1
ATOM 740 C CA . ARG A 1 90 ? -5.665 -8.483 7.126 1.00 88.56 90 ARG A CA 1
ATOM 741 C C . ARG A 1 90 ? -5.376 -7.606 8.344 1.00 88.56 90 ARG A C 1
ATOM 743 O O . ARG A 1 90 ? -5.746 -7.993 9.439 1.00 88.56 90 ARG A O 1
ATOM 750 N N . TYR A 1 91 ? -4.724 -6.460 8.164 1.00 86.31 91 TYR A N 1
ATOM 751 C CA . TYR A 1 91 ? -4.327 -5.568 9.258 1.00 86.31 91 TYR A CA 1
ATOM 752 C C . TYR A 1 91 ? -5.404 -4.547 9.623 1.00 86.31 91 TYR A C 1
ATOM 754 O O . TYR A 1 91 ? -5.312 -3.936 10.677 1.00 86.31 91 TYR A O 1
ATOM 762 N N . PHE A 1 92 ? -6.422 -4.364 8.779 1.00 83.94 92 PHE A N 1
ATOM 763 C CA . PHE A 1 92 ? -7.557 -3.494 9.086 1.00 83.94 92 PHE A CA 1
ATOM 764 C C . PHE A 1 92 ? -8.569 -4.149 10.045 1.00 83.94 92 PHE A C 1
ATOM 766 O O . PHE A 1 92 ? -9.338 -3.454 10.698 1.00 83.94 92 PHE A O 1
ATOM 773 N N . GLN A 1 93 ? -8.592 -5.484 10.119 1.00 71.81 93 GLN A N 1
ATOM 774 C CA . GLN A 1 93 ? -9.525 -6.237 10.969 1.00 71.81 93 GLN A CA 1
ATOM 775 C C . GLN A 1 93 ? -9.050 -6.430 12.421 1.00 71.81 93 GLN A C 1
ATOM 777 O O . GLN A 1 93 ? -9.842 -6.897 13.240 1.00 71.81 93 GLN A O 1
ATOM 782 N N . TYR A 1 94 ? -7.788 -6.111 12.726 1.00 60.56 94 TYR A N 1
ATOM 783 C CA . TYR A 1 94 ? -7.215 -6.160 14.078 1.00 60.56 94 TYR A CA 1
ATOM 784 C C . TYR A 1 94 ? -7.292 -4.790 14.749 1.00 60.56 94 TYR A C 1
ATOM 786 O O . TYR A 1 94 ? -7.568 -4.768 15.968 1.00 60.56 94 TYR A O 1
#

Foldseek 3Di:
DPDPPQPLQVQLCVVVQQLCSLVSSLCVVVVVVVHQWDQQVCSVVVDDPPRPHDCPPRDPVSLVPDPQEDEPVDLPHQWYDYPRIIGGSVSSVD

InterPro domains:
  IPR041851 RecBCD enzyme subunit RecD, N-terminal domain superfamily [G3DSA:1.10.10.1020] (2-88)
  IPR049550 RecBCD enzyme subunit RecD, N-terminal domain [PF21185] (9-87)

Secondary structure (DSSP, 8-state):
------HHHHHHHHT--TTTHHHHHHHHHHHHTT-SEEETTTGGGG--TT-SS--TT--THHHHH-TTEEETT-TTSSEEEETTEEEEHHHH--

Organism: NCBI:txid151895

Radius of gyration: 12.77 Å; chains: 1; bounding box: 34×28×30 Å